Protein AF-H0BS27-F1 (afdb_monomer_lite)

Sequence (97 aa):
MTIEHDFFRPRQAPASVLYDAFQEEATHRKGRDVEEWIRLELEAVHRAACSYAAEHGLHAPTLEQVAAAERYARGSADYGSKWALVLAEKMTLTVRT

pLDDT: mean 92.65, std 12.25, range [42.06, 98.81]

Structure (mmCIF, N/CA/C/O backbone):
data_AF-H0BS27-F1
#
_entry.id   AF-H0BS27-F1
#
loop_
_atom_site.group_PDB
_atom_site.id
_atom_site.type_symbol
_atom_site.label_atom_id
_atom_site.label_alt_id
_atom_site.label_comp_id
_atom_site.label_asym_id
_atom_site.label_entity_id
_atom_site.label_seq_id
_atom_site.pdbx_PDB_ins_code
_atom_site.Cartn_x
_atom_site.Cartn_y
_atom_site.Cartn_z
_atom_site.occupancy
_atom_site.B_iso_or_equiv
_atom_site.auth_seq_id
_atom_site.auth_comp_id
_atom_site.auth_asym_id
_atom_site.aut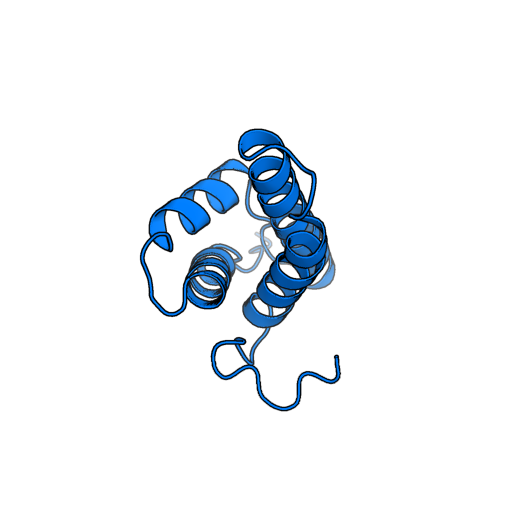h_atom_id
_atom_site.pdbx_PDB_model_num
ATOM 1 N N . MET A 1 1 ? 5.701 -17.158 -11.992 1.00 42.06 1 MET A N 1
ATOM 2 C CA . MET A 1 1 ? 6.919 -17.008 -11.173 1.00 42.06 1 MET A CA 1
ATOM 3 C C . MET A 1 1 ? 6.511 -17.398 -9.762 1.00 42.06 1 MET A C 1
ATOM 5 O O . MET A 1 1 ? 5.725 -16.682 -9.163 1.00 42.06 1 MET A O 1
ATOM 9 N N . THR A 1 2 ? 6.865 -18.596 -9.305 1.00 47.59 2 THR A N 1
ATOM 10 C CA . THR A 1 2 ? 6.559 -19.058 -7.943 1.00 47.59 2 THR A CA 1
ATOM 11 C C . THR A 1 2 ? 7.502 -18.333 -6.991 1.00 47.59 2 THR A C 1
ATOM 13 O O . THR A 1 2 ? 8.684 -18.657 -6.930 1.00 47.59 2 THR A O 1
ATOM 16 N N . ILE A 1 3 ? 7.008 -17.280 -6.337 1.00 51.03 3 ILE A N 1
ATOM 17 C CA . ILE A 1 3 ? 7.771 -16.472 -5.380 1.00 51.03 3 ILE A CA 1
ATOM 18 C C . ILE A 1 3 ? 7.916 -17.282 -4.083 1.00 51.03 3 ILE A C 1
ATOM 20 O O . ILE A 1 3 ? 7.191 -17.082 -3.113 1.00 51.03 3 ILE A O 1
ATOM 24 N N . GLU A 1 4 ? 8.828 -18.251 -4.067 1.00 56.31 4 GLU A N 1
ATOM 25 C CA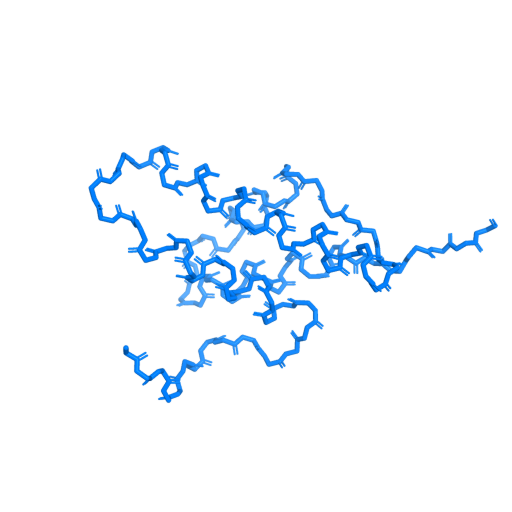 . GLU A 1 4 ? 9.323 -18.825 -2.818 1.00 56.31 4 GLU A CA 1
ATOM 26 C C . GLU A 1 4 ? 10.402 -17.876 -2.273 1.00 56.31 4 GLU A C 1
ATOM 28 O O . GLU A 1 4 ? 11.528 -17.861 -2.758 1.00 56.31 4 GLU A O 1
ATOM 33 N N . HIS A 1 5 ? 10.023 -17.071 -1.273 1.00 64.44 5 HIS A N 1
ATOM 34 C CA . HIS A 1 5 ? 10.817 -16.062 -0.545 1.00 64.44 5 HIS A CA 1
ATOM 35 C C . HIS A 1 5 ? 11.015 -14.687 -1.203 1.00 64.44 5 HIS A C 1
ATOM 37 O O . HIS A 1 5 ? 12.123 -14.278 -1.542 1.00 64.44 5 HIS A O 1
ATOM 43 N N . ASP A 1 6 ? 9.949 -13.888 -1.211 1.00 84.62 6 ASP A N 1
ATOM 44 C CA . ASP A 1 6 ? 10.104 -12.436 -1.105 1.00 84.62 6 ASP A CA 1
ATOM 45 C C . ASP A 1 6 ? 10.488 -12.076 0.340 1.00 84.62 6 ASP A C 1
ATOM 47 O O . ASP A 1 6 ? 9.662 -12.132 1.253 1.00 84.62 6 ASP A O 1
ATOM 51 N N . PHE A 1 7 ? 11.768 -11.761 0.556 1.00 88.06 7 PHE A N 1
ATOM 52 C CA . PHE A 1 7 ? 12.305 -11.434 1.881 1.00 88.06 7 PHE A CA 1
ATOM 53 C C . PHE A 1 7 ? 11.698 -10.155 2.466 1.00 88.06 7 PHE A C 1
ATOM 55 O O . PHE A 1 7 ? 11.611 -10.015 3.686 1.00 88.06 7 PHE A O 1
ATOM 62 N N . PHE A 1 8 ? 11.288 -9.223 1.607 1.00 93.00 8 PHE A N 1
ATOM 63 C CA . PHE A 1 8 ? 10.778 -7.936 2.043 1.00 93.00 8 PHE A CA 1
ATOM 64 C C . PHE A 1 8 ? 9.283 -7.996 2.340 1.00 93.00 8 PHE A C 1
ATOM 66 O O . PHE A 1 8 ? 8.818 -7.210 3.166 1.00 93.00 8 PHE A O 1
ATOM 73 N N . ARG A 1 9 ? 8.526 -8.919 1.736 1.00 96.12 9 ARG A N 1
ATOM 74 C CA . ARG A 1 9 ? 7.076 -9.029 1.944 1.00 96.12 9 ARG A CA 1
ATOM 75 C C . ARG A 1 9 ? 6.698 -9.060 3.441 1.00 96.12 9 ARG A C 1
ATOM 77 O O . ARG A 1 9 ? 7.065 -10.005 4.152 1.00 96.12 9 ARG A O 1
ATOM 84 N N . PRO A 1 10 ? 5.903 -8.087 3.934 1.00 96.12 10 PRO A N 1
ATOM 85 C CA . PRO A 1 10 ? 5.369 -8.124 5.290 1.00 96.12 10 PRO A CA 1
ATOM 86 C C . PRO A 1 10 ? 4.549 -9.396 5.536 1.00 96.12 10 PRO A C 1
ATOM 88 O O . PRO A 1 10 ? 3.839 -9.881 4.656 1.00 96.12 10 PRO A O 1
ATOM 91 N N . ARG A 1 11 ? 4.624 -9.947 6.752 1.00 95.19 11 ARG A N 1
ATOM 92 C CA . ARG A 1 11 ? 3.936 -11.207 7.101 1.00 95.19 11 ARG A CA 1
ATOM 93 C C . ARG A 1 11 ? 2.548 -11.016 7.702 1.00 95.19 11 ARG A C 1
ATOM 95 O O . ARG A 1 11 ? 1.784 -11.972 7.748 1.00 95.19 11 ARG A O 1
ATOM 102 N N . GLN A 1 12 ? 2.245 -9.818 8.194 1.00 95.19 12 GLN A N 1
ATOM 103 C CA . GLN A 1 12 ? 0.995 -9.524 8.889 1.00 95.19 12 GLN A CA 1
ATOM 104 C C . GLN A 1 12 ? 0.110 -8.594 8.066 1.00 95.19 12 GLN A C 1
ATOM 106 O O . GLN A 1 12 ? 0.594 -7.656 7.430 1.00 95.19 12 GLN A O 1
ATOM 111 N N . ALA A 1 13 ? -1.192 -8.854 8.115 1.00 95.81 13 ALA A N 1
ATOM 112 C CA . ALA A 1 13 ? -2.202 -7.975 7.553 1.00 95.81 13 ALA A CA 1
ATOM 113 C C . ALA A 1 13 ? -2.464 -6.775 8.498 1.00 95.81 13 ALA A C 1
ATOM 115 O O . ALA A 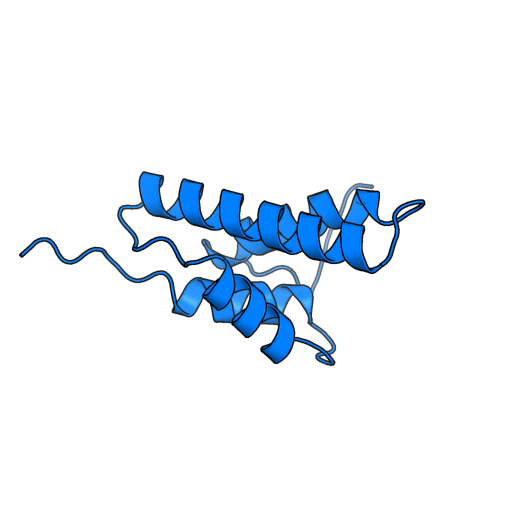1 13 ? -2.318 -6.929 9.713 1.00 95.81 13 ALA A O 1
ATOM 116 N N . PRO A 1 14 ? -2.829 -5.584 7.976 1.00 97.38 14 PRO A N 1
ATOM 117 C CA . PRO A 1 14 ? -3.097 -5.308 6.561 1.00 97.38 14 PRO A CA 1
ATOM 118 C C . PRO A 1 14 ? -1.855 -5.190 5.671 1.00 97.38 14 PRO A C 1
ATOM 120 O O . PRO A 1 14 ? -1.980 -5.351 4.462 1.00 97.38 14 PRO A O 1
ATOM 123 N N . ALA A 1 15 ? -0.658 -4.962 6.220 1.00 98.00 15 ALA A N 1
ATOM 124 C CA . ALA A 1 15 ? 0.532 -4.647 5.421 1.00 98.00 15 ALA A CA 1
ATOM 125 C C . ALA A 1 15 ? 0.847 -5.688 4.327 1.00 98.00 15 ALA A C 1
ATOM 127 O O . ALA A 1 15 ? 1.186 -5.314 3.210 1.00 98.00 15 ALA A O 1
ATOM 128 N N . SER A 1 16 ? 0.685 -6.986 4.598 1.00 97.88 16 SER A N 1
ATOM 129 C CA . SER A 1 16 ? 0.887 -8.028 3.581 1.00 97.88 16 SER A CA 1
ATOM 130 C C . SER A 1 16 ? -0.092 -7.915 2.404 1.00 97.88 16 SER A C 1
ATOM 132 O O . SER A 1 16 ? 0.306 -8.103 1.264 1.00 97.88 16 SER A O 1
ATOM 134 N N . VAL A 1 17 ? -1.355 -7.563 2.670 1.00 98.25 17 VAL A N 1
ATOM 135 C CA . VAL A 1 17 ? -2.406 -7.397 1.648 1.00 98.25 17 VAL A CA 1
ATOM 136 C C . VAL A 1 17 ? -2.124 -6.173 0.777 1.00 98.25 17 VAL A C 1
ATOM 138 O O . VAL A 1 17 ? -2.234 -6.233 -0.444 1.00 98.25 17 VAL A O 1
ATOM 141 N N . LEU A 1 18 ? -1.714 -5.068 1.404 1.00 98.56 18 LEU A N 1
ATOM 142 C CA . LEU A 1 18 ? -1.347 -3.839 0.697 1.00 98.56 18 LEU A CA 1
ATOM 143 C C . LEU A 1 18 ? -0.114 -4.046 -0.188 1.00 98.56 18 LEU A C 1
ATOM 145 O O . LEU A 1 18 ? -0.068 -3.559 -1.315 1.00 98.56 18 LEU A O 1
ATOM 149 N N . TYR A 1 19 ? 0.871 -4.787 0.323 1.00 98.38 19 TYR A N 1
ATOM 150 C CA . TYR A 1 19 ? 2.070 -5.150 -0.420 1.00 98.38 19 TYR A CA 1
ATOM 151 C C . TYR A 1 19 ? 1.738 -5.992 -1.652 1.00 98.38 19 TYR A C 1
ATOM 153 O O . TYR A 1 19 ? 2.215 -5.685 -2.740 1.00 98.38 19 TYR A O 1
ATOM 161 N N . ASP A 1 20 ? 0.899 -7.018 -1.498 1.00 98.00 20 ASP A N 1
ATOM 162 C CA . ASP A 1 20 ? 0.512 -7.894 -2.606 1.00 98.00 20 ASP A CA 1
ATOM 163 C C . ASP A 1 20 ? -0.219 -7.117 -3.707 1.00 98.00 20 ASP A C 1
ATOM 165 O O . ASP A 1 20 ? 0.118 -7.269 -4.878 1.00 98.00 20 ASP A O 1
ATOM 169 N N . ALA A 1 21 ? -1.138 -6.218 -3.335 1.00 98.50 21 ALA A N 1
ATOM 170 C CA . ALA A 1 21 ? -1.841 -5.355 -4.287 1.00 98.50 21 ALA A CA 1
ATOM 171 C C . ALA A 1 21 ? -0.881 -4.440 -5.067 1.00 98.50 21 ALA A C 1
ATOM 173 O O . ALA A 1 21 ? -1.032 -4.249 -6.274 1.00 98.50 21 ALA A O 1
ATOM 174 N N . PHE A 1 22 ? 0.132 -3.897 -4.387 1.00 98.12 22 PHE A N 1
ATOM 175 C CA . PHE A 1 22 ? 1.192 -3.139 -5.043 1.00 98.12 22 PHE A CA 1
ATOM 176 C C . PHE A 1 22 ? 2.004 -4.016 -6.010 1.00 98.12 22 PHE A C 1
ATOM 178 O O . PHE A 1 22 ? 2.214 -3.620 -7.155 1.00 98.12 22 PHE A O 1
ATOM 185 N N . GLN A 1 23 ? 2.456 -5.196 -5.575 1.00 97.25 23 GLN A N 1
ATOM 186 C CA . GLN A 1 23 ? 3.263 -6.088 -6.413 1.00 97.25 23 GLN A CA 1
ATOM 187 C C . GLN A 1 23 ? 2.502 -6.569 -7.648 1.00 97.25 23 GLN A C 1
ATOM 189 O O . GLN A 1 23 ? 3.085 -6.627 -8.730 1.00 97.25 23 GLN A O 1
ATOM 194 N N . GLU A 1 24 ? 1.213 -6.879 -7.503 1.00 97.38 24 GLU A N 1
ATOM 195 C CA . GLU A 1 24 ? 0.342 -7.262 -8.612 1.00 97.38 24 GLU A CA 1
ATOM 196 C C . GLU A 1 24 ? 0.263 -6.142 -9.659 1.00 97.38 24 GLU A C 1
ATOM 198 O O . GLU A 1 24 ? 0.582 -6.374 -10.828 1.00 97.38 24 GLU A O 1
ATOM 203 N N . GLU A 1 25 ? -0.042 -4.907 -9.244 1.00 97.75 25 GLU A N 1
ATOM 204 C CA . GLU A 1 25 ? -0.120 -3.767 -10.166 1.00 97.75 25 GLU A CA 1
ATOM 205 C C . GLU A 1 25 ? 1.244 -3.443 -10.803 1.00 97.75 25 GLU A C 1
ATOM 207 O O . GLU A 1 25 ? 1.336 -3.149 -12.000 1.00 97.75 25 GLU A O 1
ATOM 212 N N . ALA A 1 26 ? 2.331 -3.580 -10.038 1.00 95.75 26 ALA A N 1
ATOM 213 C CA . ALA A 1 26 ? 3.688 -3.337 -10.513 1.00 95.75 26 ALA A CA 1
ATOM 214 C C . ALA A 1 26 ? 4.107 -4.287 -11.655 1.00 95.75 26 ALA A C 1
ATOM 216 O O . ALA A 1 26 ? 4.995 -3.945 -12.445 1.00 95.75 26 ALA A O 1
ATOM 217 N N . THR A 1 27 ? 3.455 -5.448 -11.817 1.00 95.94 27 THR A N 1
ATOM 218 C CA . THR A 1 27 ? 3.705 -6.341 -12.965 1.00 95.94 27 THR A CA 1
ATOM 219 C C . THR A 1 27 ? 3.320 -5.711 -14.309 1.00 95.94 27 THR A C 1
ATOM 221 O O . THR A 1 27 ? 3.851 -6.097 -15.354 1.00 95.94 27 THR A O 1
ATOM 224 N N . HIS A 1 28 ? 2.464 -4.687 -14.292 1.00 95.12 28 HIS A N 1
ATOM 225 C CA . HIS A 1 28 ? 1.948 -4.009 -15.479 1.00 95.12 28 HIS A CA 1
ATOM 226 C C . HIS A 1 28 ? 2.703 -2.722 -15.845 1.00 95.12 28 HIS A C 1
ATOM 228 O O . HIS A 1 28 ? 2.318 -2.016 -16.775 1.00 95.12 28 HIS A O 1
ATOM 234 N N . ARG A 1 29 ? 3.806 -2.415 -15.153 1.00 95.25 29 ARG A N 1
ATOM 235 C CA . ARG A 1 29 ? 4.661 -1.244 -15.417 1.00 95.25 29 ARG A CA 1
ATOM 236 C C . ARG A 1 29 ? 5.158 -1.152 -16.860 1.00 95.25 29 ARG A C 1
ATOM 238 O O . ARG A 1 29 ? 5.315 -0.063 -17.406 1.00 95.25 29 ARG A O 1
ATOM 245 N N . LYS A 1 30 ? 5.458 -2.297 -17.477 1.00 94.00 30 LYS A N 1
ATOM 246 C CA . LYS A 1 30 ? 6.057 -2.345 -18.812 1.00 94.00 30 LYS A CA 1
ATOM 247 C C . LYS A 1 30 ? 5.075 -1.812 -19.859 1.00 94.00 30 LYS A C 1
ATOM 249 O O . LYS A 1 30 ? 4.036 -2.416 -20.096 1.00 94.00 30 LYS A O 1
ATOM 254 N N . GLY A 1 31 ? 5.471 -0.744 -20.546 1.00 90.69 31 GLY A N 1
ATOM 255 C CA . GLY A 1 31 ? 4.695 -0.150 -21.638 1.00 90.69 31 GLY A CA 1
ATOM 256 C C . GLY A 1 31 ? 3.709 0.937 -21.205 1.00 90.69 31 GLY A C 1
ATOM 257 O O . GLY A 1 31 ? 3.021 1.468 -22.070 1.00 90.69 31 GLY A O 1
ATOM 258 N N . ARG A 1 32 ? 3.662 1.283 -19.913 1.00 94.50 32 ARG A N 1
ATOM 259 C CA . ARG A 1 32 ? 2.916 2.438 -19.396 1.00 94.50 32 ARG A CA 1
ATOM 260 C C . ARG A 1 32 ? 3.829 3.641 -19.209 1.00 94.50 32 ARG A C 1
ATOM 262 O O . ARG A 1 32 ? 5.037 3.486 -19.017 1.00 94.50 32 ARG A O 1
ATOM 269 N N . ASP A 1 33 ? 3.229 4.823 -19.239 1.00 95.88 33 ASP A N 1
ATOM 270 C CA . ASP A 1 33 ? 3.917 6.054 -18.863 1.00 95.88 33 ASP A CA 1
ATOM 271 C C . ASP A 1 33 ? 4.193 6.108 -17.345 1.00 95.88 33 ASP A C 1
ATOM 273 O O . ASP A 1 33 ? 3.484 5.494 -16.541 1.00 95.88 33 ASP A O 1
ATOM 277 N N . VAL A 1 34 ? 5.232 6.852 -16.950 1.00 92.50 34 VAL A N 1
ATOM 278 C CA . VAL A 1 34 ? 5.663 6.986 -15.550 1.00 92.50 34 VAL A CA 1
ATOM 279 C C . VAL A 1 34 ? 4.642 7.731 -14.682 1.00 92.50 34 VAL A C 1
ATOM 281 O O . VAL A 1 34 ? 4.607 7.543 -13.469 1.00 92.50 34 VAL A O 1
ATOM 284 N N . GLU A 1 35 ? 3.785 8.576 -15.234 1.00 95.06 35 GLU A N 1
ATOM 285 C CA . GLU A 1 35 ? 2.698 9.170 -14.451 1.00 95.06 35 GLU A CA 1
ATOM 286 C C . GLU A 1 35 ? 1.538 8.180 -14.306 1.00 95.06 35 GLU A C 1
ATOM 288 O O . GLU A 1 35 ? 0.959 8.021 -13.226 1.00 95.06 35 GLU A O 1
ATOM 293 N N . GLU A 1 36 ? 1.247 7.441 -15.376 1.00 96.19 36 GLU A N 1
ATOM 294 C CA . GLU A 1 36 ? 0.166 6.463 -15.415 1.00 96.19 36 GLU A CA 1
ATOM 295 C C . GLU A 1 36 ? 0.409 5.283 -14.467 1.00 96.19 36 GLU A C 1
ATOM 297 O O . GLU A 1 36 ? -0.481 4.933 -13.689 1.00 96.19 36 GLU A O 1
ATOM 302 N N . TRP A 1 37 ? 1.604 4.685 -14.484 1.00 95.50 37 TRP A N 1
ATOM 303 C CA . TRP A 1 37 ? 1.904 3.527 -13.633 1.00 95.50 37 TRP A CA 1
ATOM 304 C C . TRP A 1 37 ? 1.850 3.876 -12.124 1.00 95.50 37 TRP A C 1
ATOM 306 O O . TRP A 1 37 ? 1.375 3.066 -11.337 1.00 95.50 37 TRP A O 1
ATOM 316 N N . ILE A 1 38 ? 2.214 5.105 -11.718 1.00 95.31 38 ILE A N 1
ATOM 317 C CA . ILE A 1 38 ? 2.229 5.576 -10.327 1.00 95.31 38 ILE A CA 1
ATOM 318 C C . ILE A 1 38 ? 0.793 5.777 -9.890 1.00 95.31 38 ILE A C 1
ATOM 320 O O . ILE A 1 38 ? 0.404 5.320 -8.819 1.00 95.31 38 ILE A O 1
ATOM 324 N N . ARG A 1 39 ? -0.015 6.436 -10.730 1.00 97.75 39 ARG A N 1
ATOM 325 C CA . ARG A 1 39 ? -1.438 6.621 -10.456 1.00 97.75 39 ARG A CA 1
ATOM 326 C C . ARG A 1 39 ? -2.125 5.274 -10.228 1.00 97.75 39 ARG A C 1
ATOM 328 O O . ARG A 1 39 ? -2.846 5.129 -9.245 1.00 97.75 39 ARG A O 1
ATOM 335 N N . LEU A 1 40 ? -1.876 4.293 -11.096 1.00 98.25 40 LEU A N 1
ATOM 336 C CA . LEU A 1 40 ? -2.487 2.967 -10.990 1.00 98.25 40 LEU A CA 1
ATOM 337 C C . LEU A 1 40 ? -2.013 2.198 -9.749 1.00 98.25 40 LEU A C 1
ATOM 339 O O . LEU A 1 40 ? -2.840 1.599 -9.069 1.00 98.25 40 LEU A O 1
ATOM 343 N N . GLU A 1 41 ? -0.732 2.281 -9.386 1.00 98.38 41 GLU A N 1
ATOM 344 C CA . GLU A 1 41 ? -0.213 1.683 -8.146 1.00 98.38 41 GLU A CA 1
ATOM 345 C C . GLU A 1 41 ? -0.855 2.288 -6.894 1.00 98.38 41 GLU A C 1
ATOM 347 O O . GLU A 1 41 ? -1.275 1.559 -5.993 1.00 98.38 41 GLU A O 1
ATOM 352 N N . LEU A 1 42 ? -0.987 3.618 -6.841 1.00 98.62 42 LEU A N 1
ATOM 353 C CA . LEU A 1 42 ? -1.670 4.305 -5.743 1.00 98.62 42 LEU A CA 1
ATOM 354 C C . LEU A 1 42 ? -3.143 3.878 -5.650 1.00 98.62 42 LEU A C 1
ATOM 356 O O . LEU A 1 42 ? -3.642 3.614 -4.555 1.00 98.62 42 LEU A O 1
ATOM 360 N N . GLU A 1 43 ? -3.836 3.781 -6.787 1.00 98.62 43 GLU A N 1
ATOM 361 C CA . GLU A 1 43 ? -5.232 3.338 -6.853 1.00 98.62 43 GLU A CA 1
ATOM 362 C C . GLU A 1 43 ? -5.402 1.873 -6.434 1.00 98.62 43 GLU A C 1
ATOM 364 O O . GLU A 1 43 ? -6.356 1.554 -5.722 1.00 98.62 43 GLU A O 1
ATOM 369 N N . ALA A 1 44 ? -4.494 0.985 -6.844 1.00 98.69 44 ALA A N 1
ATOM 370 C CA . ALA A 1 44 ? -4.510 -0.427 -6.474 1.00 98.69 44 ALA A CA 1
ATOM 371 C C . ALA A 1 44 ? -4.348 -0.608 -4.958 1.00 98.69 44 ALA A C 1
ATOM 373 O O . ALA A 1 44 ? -5.177 -1.262 -4.319 1.00 98.69 44 ALA A O 1
ATOM 374 N N . VAL A 1 45 ? -3.352 0.053 -4.361 1.00 98.69 45 VAL A N 1
ATOM 375 C CA . VAL A 1 45 ? -3.116 0.013 -2.910 1.00 98.69 45 VAL A CA 1
ATOM 376 C C . VAL A 1 45 ? -4.281 0.635 -2.139 1.00 98.69 45 VAL A C 1
ATOM 378 O O . VAL A 1 45 ? -4.731 0.067 -1.144 1.00 98.69 45 VAL A O 1
ATOM 381 N N . HIS A 1 46 ? -4.819 1.767 -2.603 1.00 98.75 46 HIS A N 1
ATOM 382 C CA . HIS A 1 46 ? -5.983 2.401 -1.981 1.00 98.75 46 HIS A CA 1
ATOM 383 C C . HIS A 1 46 ? -7.217 1.493 -2.016 1.00 98.75 46 HIS A C 1
ATOM 385 O O . HIS A 1 46 ? -7.904 1.348 -1.007 1.00 98.75 46 HIS A O 1
ATOM 391 N N . ARG A 1 47 ? -7.482 0.830 -3.147 1.00 98.81 47 ARG A N 1
ATOM 392 C CA . ARG A 1 47 ? -8.596 -0.118 -3.282 1.00 98.81 47 ARG A CA 1
ATOM 393 C C . ARG A 1 47 ? -8.459 -1.277 -2.297 1.00 98.81 47 ARG A C 1
ATOM 395 O O . ARG A 1 47 ? -9.413 -1.563 -1.580 1.00 98.81 47 ARG A O 1
ATOM 402 N N . ALA A 1 48 ? -7.275 -1.885 -2.218 1.00 98.69 48 ALA A N 1
ATOM 403 C CA . ALA A 1 48 ? -6.995 -2.966 -1.278 1.00 98.69 48 ALA A CA 1
ATOM 404 C C . ALA A 1 48 ? -7.161 -2.516 0.183 1.00 98.69 48 ALA A C 1
ATOM 406 O O . ALA A 1 48 ? -7.776 -3.222 0.982 1.00 98.69 48 ALA A O 1
ATOM 407 N N . ALA A 1 49 ? -6.684 -1.314 0.521 1.00 98.50 49 ALA A N 1
ATOM 408 C CA . ALA A 1 49 ? -6.845 -0.743 1.853 1.00 98.50 49 ALA A CA 1
ATOM 409 C C . ALA A 1 49 ? -8.318 -0.504 2.210 1.00 98.50 49 ALA A C 1
ATOM 411 O O . ALA A 1 49 ? -8.742 -0.860 3.307 1.00 98.50 49 ALA A O 1
ATOM 412 N N . CYS A 1 50 ? -9.110 0.052 1.290 1.00 98.38 50 CYS A N 1
ATOM 413 C CA . CYS A 1 50 ? -10.541 0.279 1.488 1.00 98.38 50 CYS A CA 1
ATOM 414 C C . CYS A 1 50 ? -11.314 -1.030 1.677 1.00 98.38 50 CYS A C 1
ATOM 416 O O . CYS A 1 50 ? -12.118 -1.127 2.604 1.00 98.38 50 CYS A O 1
ATOM 418 N N . SER A 1 51 ? -11.050 -2.038 0.841 1.00 98.31 51 SER A N 1
ATOM 419 C CA . SER A 1 51 ? -11.664 -3.364 0.971 1.00 98.31 51 SER A CA 1
ATOM 420 C C . SER A 1 51 ? -11.331 -4.001 2.319 1.00 98.31 51 SER A C 1
ATOM 422 O O . SER A 1 51 ? -12.238 -4.356 3.069 1.00 98.31 51 SER A O 1
ATOM 424 N N . TYR A 1 52 ? -10.046 -4.047 2.683 1.00 98.25 52 TYR A N 1
ATOM 425 C CA . TYR A 1 52 ? -9.618 -4.616 3.959 1.00 98.25 52 TYR A CA 1
ATOM 426 C C . TYR A 1 52 ? -10.205 -3.848 5.153 1.00 98.25 52 TYR A C 1
ATOM 428 O O . TYR A 1 52 ? -10.669 -4.442 6.124 1.00 98.25 52 TYR A O 1
ATOM 436 N N . ALA A 1 53 ? -10.228 -2.515 5.095 1.00 97.50 53 ALA A N 1
ATOM 437 C CA . ALA A 1 53 ? -10.800 -1.703 6.160 1.00 97.50 53 ALA A CA 1
ATOM 438 C C . ALA A 1 53 ? -12.295 -1.983 6.366 1.00 97.50 53 ALA A C 1
ATOM 440 O O . ALA A 1 53 ? -12.730 -2.142 7.508 1.00 97.50 53 ALA A O 1
ATOM 441 N N . ALA A 1 54 ? -13.061 -2.101 5.279 1.00 96.81 54 ALA A N 1
ATOM 442 C CA . ALA A 1 54 ? -14.485 -2.415 5.336 1.00 96.81 54 ALA A CA 1
ATOM 443 C C . ALA A 1 54 ? -14.753 -3.807 5.935 1.00 96.81 54 ALA A C 1
ATOM 445 O O . ALA A 1 54 ? -15.644 -3.949 6.772 1.00 96.81 54 ALA A O 1
ATOM 446 N N . GLU A 1 55 ? -13.963 -4.814 5.556 1.00 97.31 55 GLU A N 1
ATOM 447 C CA . GLU A 1 55 ? -14.095 -6.192 6.051 1.00 97.31 55 GLU A CA 1
ATOM 448 C C . GLU A 1 55 ? -13.724 -6.335 7.535 1.00 97.31 55 GLU A C 1
ATOM 450 O O . GLU A 1 55 ? -14.317 -7.141 8.253 1.00 97.31 55 GLU A O 1
ATOM 455 N N . HIS A 1 56 ? -12.774 -5.528 8.013 1.00 96.06 56 HIS A N 1
ATOM 456 C CA . HIS A 1 56 ? -12.204 -5.647 9.358 1.00 96.06 56 HIS A CA 1
ATOM 457 C C . HIS A 1 56 ? -12.622 -4.530 10.331 1.00 96.06 56 HIS A C 1
ATOM 459 O O . HIS A 1 56 ? -12.146 -4.493 11.466 1.00 96.06 56 HIS A O 1
ATOM 465 N N . GLY A 1 57 ? -13.513 -3.621 9.923 1.00 95.38 57 GLY A N 1
ATOM 466 C CA . GLY A 1 57 ? -13.991 -2.521 10.769 1.00 95.38 57 GLY A CA 1
ATOM 467 C C . GLY A 1 57 ? -12.925 -1.461 11.076 1.00 95.38 57 GLY A C 1
ATOM 468 O O . GLY A 1 57 ? -12.969 -0.815 12.129 1.00 95.38 57 GLY A O 1
ATOM 469 N N . LEU A 1 58 ? -11.961 -1.275 10.176 1.00 95.81 58 LEU A N 1
ATOM 470 C CA . LEU A 1 58 ? -10.919 -0.255 10.293 1.00 95.81 58 LEU A CA 1
ATOM 471 C C . LEU A 1 58 ? -11.331 1.034 9.576 1.00 95.81 58 LEU A C 1
ATOM 473 O O . LEU A 1 58 ? -12.201 1.037 8.705 1.00 95.81 58 LEU A O 1
ATOM 477 N N . HIS A 1 59 ? -10.672 2.135 9.916 1.00 95.00 59 HIS A N 1
ATOM 478 C CA . HIS A 1 59 ? -10.743 3.359 9.139 1.00 95.00 59 HIS A CA 1
ATOM 479 C C . HIS A 1 59 ? -9.970 3.179 7.827 1.00 95.00 59 HIS A C 1
ATOM 481 O O . HIS A 1 59 ? -8.776 2.868 7.833 1.00 95.00 59 HIS A O 1
ATOM 487 N N . ALA A 1 60 ? -10.659 3.361 6.700 1.00 96.19 60 ALA A N 1
ATOM 488 C CA . ALA A 1 60 ? -10.038 3.323 5.383 1.00 96.19 60 ALA A CA 1
ATOM 489 C C . ALA A 1 60 ? -9.179 4.584 5.167 1.00 96.19 60 ALA A C 1
ATOM 491 O O . ALA A 1 60 ? -9.657 5.688 5.446 1.00 96.19 60 ALA A O 1
ATOM 492 N N . PRO A 1 61 ? -7.937 4.457 4.669 1.00 97.44 61 PRO A N 1
ATOM 493 C CA . PRO A 1 61 ? -7.102 5.616 4.397 1.00 97.44 61 PRO A CA 1
ATOM 494 C C . PRO A 1 61 ? -7.591 6.353 3.146 1.00 97.44 61 PRO A C 1
ATOM 496 O O . PRO A 1 61 ? -8.107 5.741 2.214 1.00 97.44 61 PRO A O 1
ATOM 499 N N . THR A 1 62 ? -7.368 7.663 3.082 1.00 97.88 62 THR A N 1
ATOM 500 C CA . THR A 1 62 ? -7.601 8.444 1.862 1.00 97.88 62 THR A CA 1
ATOM 501 C C . THR A 1 62 ? -6.494 8.203 0.835 1.00 97.88 62 THR A C 1
ATOM 503 O O . THR A 1 62 ? -5.355 7.890 1.190 1.00 97.88 62 THR A O 1
ATOM 506 N N . LEU A 1 63 ? -6.777 8.435 -0.450 1.00 98.25 63 LEU A N 1
ATOM 507 C CA . LEU A 1 63 ? -5.760 8.349 -1.508 1.00 98.25 63 LEU A CA 1
ATOM 508 C C . LEU A 1 63 ? -4.556 9.280 -1.251 1.00 98.25 63 LEU A C 1
ATOM 510 O O . LEU A 1 63 ? -3.417 8.930 -1.557 1.00 98.25 63 LEU A O 1
ATOM 514 N N . GLU A 1 64 ? -4.778 10.439 -0.627 1.00 98.19 64 GLU A N 1
ATOM 515 C CA . GLU A 1 64 ? -3.697 11.343 -0.221 1.00 98.19 64 GLU A CA 1
ATOM 516 C C . GLU A 1 64 ? -2.789 10.714 0.847 1.00 98.19 64 GLU A C 1
ATOM 518 O O . GLU A 1 64 ? -1.566 10.827 0.756 1.00 98.19 64 GLU A O 1
ATOM 523 N N . GLN A 1 65 ? -3.360 10.008 1.830 1.00 98.25 65 GLN A N 1
ATOM 524 C CA . GLN A 1 65 ? -2.589 9.277 2.840 1.00 98.25 65 GLN A CA 1
ATOM 525 C C . GLN A 1 65 ? -1.792 8.125 2.221 1.00 98.25 65 GLN A C 1
ATOM 527 O O . GLN A 1 65 ? -0.647 7.902 2.622 1.00 98.25 65 GLN A O 1
ATOM 532 N N . VAL A 1 66 ? -2.356 7.442 1.218 1.00 98.50 66 VAL A N 1
ATOM 533 C CA . VAL A 1 66 ? -1.646 6.421 0.431 1.00 98.50 66 VAL A CA 1
ATOM 534 C C . VAL A 1 66 ? -0.436 7.035 -0.275 1.00 98.50 66 VAL A C 1
ATOM 536 O O . VAL A 1 66 ? 0.679 6.535 -0.124 1.00 98.50 66 VAL A O 1
ATOM 539 N N . ALA A 1 67 ? -0.628 8.156 -0.974 1.00 98.31 67 ALA A N 1
ATOM 540 C CA . ALA A 1 67 ? 0.443 8.855 -1.681 1.00 98.31 67 ALA A CA 1
ATOM 541 C C . ALA A 1 67 ? 1.498 9.449 -0.731 1.00 98.31 67 ALA A C 1
ATOM 543 O O . ALA A 1 67 ? 2.686 9.464 -1.042 1.00 98.31 67 ALA A O 1
ATOM 544 N N . ALA A 1 68 ? 1.097 9.935 0.446 1.00 98.19 68 ALA A N 1
ATOM 545 C CA . ALA A 1 68 ? 2.033 10.412 1.460 1.00 98.19 68 ALA A CA 1
ATOM 546 C C . ALA A 1 68 ? 2.907 9.275 2.016 1.00 98.19 68 ALA A C 1
ATOM 548 O O . ALA A 1 68 ? 4.107 9.472 2.209 1.00 98.19 68 ALA A O 1
ATOM 549 N N . ALA A 1 69 ? 2.327 8.090 2.236 1.00 98.12 69 ALA A N 1
ATOM 550 C CA . ALA A 1 69 ? 3.070 6.905 2.656 1.00 98.12 69 ALA A CA 1
ATOM 551 C C . ALA A 1 69 ? 4.036 6.410 1.562 1.00 98.12 69 ALA A C 1
ATOM 553 O O . ALA A 1 69 ? 5.170 6.052 1.881 1.00 98.12 69 ALA A O 1
ATOM 554 N N . GLU A 1 70 ? 3.636 6.466 0.286 1.00 98.12 70 GLU A N 1
ATOM 555 C CA . GLU A 1 70 ? 4.515 6.149 -0.851 1.00 98.12 70 GLU A CA 1
ATOM 556 C C . GLU A 1 70 ? 5.743 7.062 -0.868 1.00 98.12 70 GLU A C 1
ATOM 558 O O . GLU A 1 70 ? 6.882 6.590 -0.848 1.00 98.12 70 GLU A O 1
ATOM 563 N N . ARG A 1 71 ? 5.519 8.382 -0.816 1.00 97.81 71 ARG A N 1
ATOM 564 C CA . ARG A 1 71 ? 6.604 9.372 -0.815 1.00 97.81 71 ARG A CA 1
ATOM 565 C C . ARG A 1 71 ? 7.566 9.173 0.351 1.00 97.81 71 ARG A C 1
ATOM 567 O O . ARG A 1 71 ? 8.764 9.374 0.185 1.00 97.81 71 ARG A O 1
ATOM 574 N N . TYR A 1 72 ? 7.054 8.777 1.515 1.00 97.62 72 TYR A N 1
ATOM 575 C CA . TYR A 1 72 ? 7.874 8.484 2.689 1.00 97.62 72 TYR A CA 1
ATOM 576 C C . TYR A 1 72 ? 8.739 7.224 2.515 1.00 97.62 72 TYR A C 1
ATOM 578 O O . TYR A 1 72 ? 9.861 7.154 3.021 1.00 97.62 72 TYR A O 1
ATOM 586 N N . ALA A 1 73 ? 8.227 6.215 1.812 1.00 97.31 73 ALA A N 1
ATOM 587 C CA . ALA A 1 73 ? 8.953 4.980 1.549 1.00 97.31 73 ALA A CA 1
ATOM 588 C C . ALA A 1 73 ? 10.002 5.122 0.437 1.00 97.31 73 ALA A C 1
ATOM 590 O O . ALA A 1 73 ? 10.946 4.328 0.373 1.00 97.31 73 ALA A O 1
ATOM 591 N N . ARG A 1 74 ? 9.845 6.115 -0.445 1.00 94.62 74 ARG A N 1
ATOM 592 C CA . ARG A 1 74 ? 10.718 6.343 -1.599 1.00 94.62 74 ARG A CA 1
ATOM 593 C C . ARG A 1 74 ? 12.193 6.438 -1.189 1.00 94.62 74 ARG A C 1
ATOM 595 O O . ARG A 1 74 ? 12.558 7.156 -0.264 1.00 94.62 74 ARG A O 1
ATOM 602 N N . GLY A 1 75 ? 13.046 5.700 -1.902 1.00 93.56 75 GLY A N 1
ATOM 603 C CA . GLY A 1 75 ? 14.485 5.616 -1.622 1.00 93.56 75 GLY A CA 1
ATOM 604 C C . GLY A 1 75 ? 14.876 4.573 -0.569 1.00 93.56 75 GLY A C 1
ATOM 605 O O . GLY A 1 75 ? 16.066 4.359 -0.356 1.00 93.56 75 GLY A O 1
ATOM 606 N N . SER A 1 76 ? 13.913 3.894 0.064 1.00 95.44 76 SER A N 1
ATOM 607 C CA . SER A 1 76 ? 14.203 2.759 0.947 1.00 95.44 76 SER A CA 1
ATOM 608 C C . SER A 1 76 ? 14.567 1.508 0.146 1.00 95.44 76 SER A C 1
ATOM 610 O O . SER A 1 76 ? 13.970 1.244 -0.899 1.00 95.44 76 SER A O 1
ATOM 612 N N . ALA A 1 77 ? 15.503 0.705 0.659 1.00 93.44 77 ALA A N 1
ATOM 613 C CA . ALA A 1 77 ? 15.884 -0.574 0.047 1.00 93.44 77 ALA A CA 1
ATOM 614 C C . ALA A 1 77 ? 14.717 -1.584 0.021 1.00 93.44 77 ALA A C 1
ATOM 616 O O . ALA A 1 77 ? 14.637 -2.428 -0.864 1.00 93.44 77 ALA A O 1
ATOM 617 N N . ASP A 1 78 ? 13.790 -1.448 0.965 1.00 94.75 78 ASP A N 1
ATOM 618 C CA . ASP A 1 78 ? 12.567 -2.226 1.147 1.00 94.75 78 ASP A CA 1
ATOM 619 C C . ASP A 1 78 ? 11.309 -1.402 0.809 1.00 94.75 78 ASP A C 1
ATOM 621 O O . ASP A 1 78 ? 10.272 -1.539 1.458 1.00 94.75 78 ASP A O 1
ATOM 625 N N . TYR A 1 79 ? 11.400 -0.521 -0.198 1.00 95.94 79 TYR A N 1
ATOM 626 C CA . TYR A 1 79 ? 10.370 0.456 -0.588 1.00 95.94 79 TYR A CA 1
ATOM 627 C C . TYR A 1 79 ? 8.921 -0.053 -0.478 1.00 95.94 79 TYR A C 1
ATOM 629 O O . TYR A 1 79 ? 8.122 0.549 0.238 1.00 95.94 79 TYR A O 1
ATOM 637 N N . GLY A 1 80 ? 8.579 -1.165 -1.142 1.00 96.44 80 GLY A N 1
ATOM 638 C CA . GLY A 1 80 ? 7.201 -1.675 -1.152 1.00 96.44 80 GLY A CA 1
ATOM 639 C C . GLY A 1 80 ? 6.711 -2.069 0.242 1.00 96.44 80 GLY A C 1
ATOM 640 O O . GLY A 1 80 ? 5.572 -1.799 0.616 1.00 96.44 80 GLY A O 1
ATOM 641 N N . SER A 1 81 ? 7.593 -2.654 1.048 1.00 97.69 81 SER A N 1
ATOM 642 C CA . SER A 1 81 ? 7.285 -3.106 2.404 1.00 97.69 81 SER A CA 1
ATOM 643 C C . SER A 1 81 ? 7.143 -1.940 3.355 1.00 97.69 81 SER A C 1
ATOM 645 O O . SER A 1 81 ? 6.177 -1.880 4.112 1.00 97.69 81 SER A O 1
ATOM 647 N N . LYS A 1 82 ? 8.063 -0.975 3.274 1.00 98.25 82 LYS A N 1
ATOM 648 C CA . LYS A 1 82 ? 7.993 0.256 4.055 1.00 98.25 82 LYS A CA 1
ATOM 649 C C . LYS A 1 82 ? 6.719 1.035 3.744 1.00 98.25 82 LYS A C 1
ATOM 651 O O . LYS A 1 82 ? 6.060 1.495 4.671 1.00 98.25 82 LYS A O 1
ATOM 656 N N . TRP A 1 83 ? 6.338 1.140 2.471 1.00 98.38 83 TRP A N 1
ATOM 657 C CA . TRP A 1 83 ? 5.088 1.784 2.072 1.00 98.38 83 TRP A CA 1
ATOM 658 C C . TRP A 1 83 ? 3.874 1.085 2.696 1.00 98.38 83 TRP A C 1
ATOM 660 O O . TRP A 1 83 ? 3.065 1.734 3.363 1.00 98.38 83 TRP A O 1
ATOM 670 N N . ALA A 1 84 ? 3.785 -0.238 2.548 1.00 98.38 84 ALA A N 1
ATOM 671 C CA . ALA A 1 84 ? 2.681 -1.024 3.084 1.00 98.38 84 ALA A CA 1
ATOM 672 C C . ALA A 1 84 ? 2.579 -0.950 4.618 1.00 98.38 84 ALA A C 1
ATOM 674 O O . ALA A 1 84 ? 1.481 -0.804 5.152 1.00 98.38 84 ALA A O 1
ATOM 675 N N . LEU A 1 85 ? 3.710 -1.008 5.330 1.00 98.12 85 LEU A N 1
ATOM 676 C CA . LEU A 1 85 ? 3.765 -0.899 6.792 1.00 98.12 85 LEU A CA 1
ATOM 677 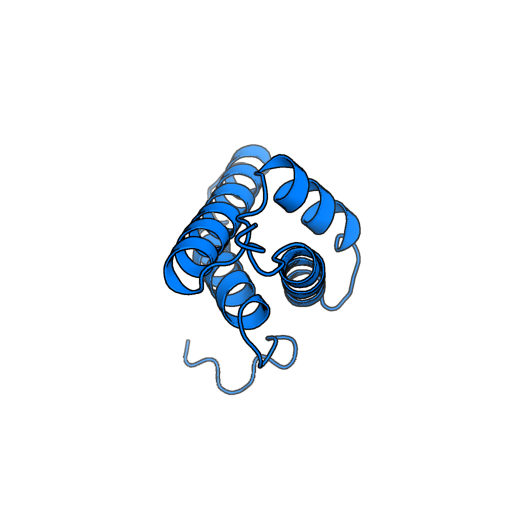C C . LEU A 1 85 ? 3.316 0.484 7.276 1.00 98.12 85 LEU A C 1
ATOM 679 O O . LEU A 1 85 ? 2.435 0.586 8.126 1.00 98.12 85 LEU A O 1
ATOM 683 N N . VAL A 1 86 ? 3.857 1.550 6.684 1.00 97.69 86 VAL A N 1
ATOM 684 C CA . VAL A 1 86 ? 3.520 2.935 7.054 1.00 97.69 86 VAL A CA 1
ATOM 685 C C . VAL A 1 86 ? 2.053 3.251 6.773 1.00 97.69 86 VAL A C 1
ATOM 687 O O . VAL A 1 86 ? 1.429 4.023 7.502 1.00 97.69 86 VAL A O 1
ATOM 690 N N . LEU A 1 87 ? 1.482 2.679 5.711 1.00 98.06 87 LEU A N 1
ATOM 691 C CA . LEU A 1 87 ? 0.063 2.837 5.421 1.00 98.06 87 LEU A CA 1
ATOM 692 C C . LEU A 1 87 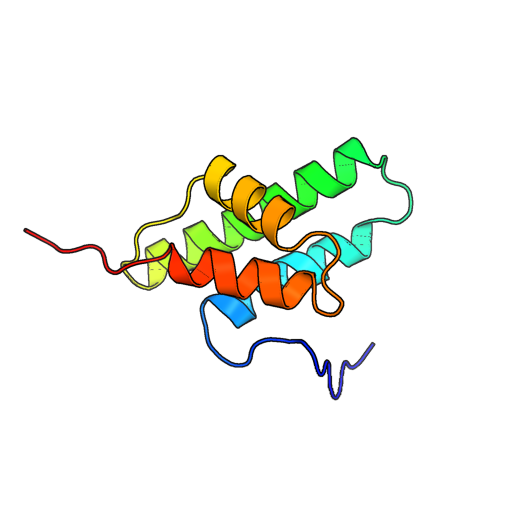? -0.809 2.019 6.385 1.00 98.06 87 LEU A C 1
ATOM 694 O O . LEU A 1 87 ? -1.808 2.540 6.876 1.00 98.06 87 LEU A O 1
ATOM 698 N N . ALA A 1 88 ? -0.415 0.784 6.702 1.00 97.44 88 ALA A N 1
ATOM 699 C CA . ALA A 1 88 ? -1.114 -0.072 7.658 1.00 97.44 88 ALA A CA 1
ATOM 700 C C . ALA A 1 88 ? -1.240 0.576 9.047 1.00 97.44 88 ALA A C 1
ATOM 702 O O . ALA A 1 88 ? -2.300 0.496 9.659 1.00 97.44 88 ALA A O 1
ATOM 703 N N . GLU A 1 89 ? -0.211 1.288 9.516 1.00 95.25 89 GLU A N 1
ATOM 704 C CA . GLU A 1 89 ? -0.251 2.039 10.783 1.00 95.25 89 GLU A CA 1
ATOM 705 C C . G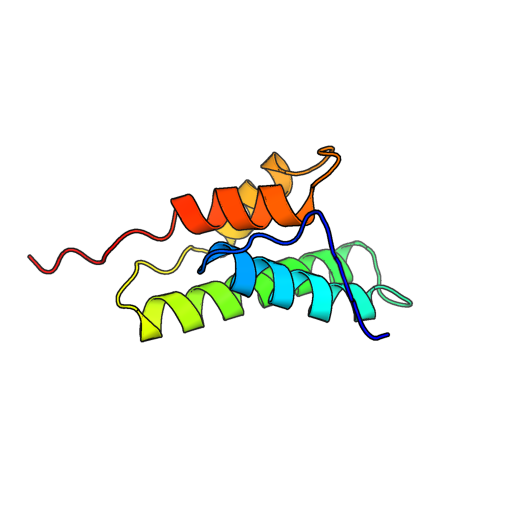LU A 1 89 ? -1.338 3.128 10.820 1.00 95.25 89 GLU A C 1
ATOM 707 O O . GLU A 1 89 ? -1.792 3.522 11.894 1.00 95.25 89 GLU A O 1
ATOM 712 N N . LYS A 1 90 ? -1.783 3.618 9.656 1.00 93.00 90 LYS A N 1
ATOM 713 C CA . LYS A 1 90 ? -2.856 4.620 9.546 1.00 93.00 90 LYS A CA 1
ATOM 714 C C . LYS A 1 90 ? -4.254 3.997 9.571 1.00 93.00 90 LYS A C 1
ATOM 716 O O . LYS A 1 90 ? -5.229 4.724 9.742 1.00 93.00 90 LYS A O 1
ATOM 721 N N . MET A 1 91 ? -4.360 2.677 9.411 1.00 95.44 91 MET A N 1
ATOM 722 C CA . MET A 1 91 ? -5.622 1.935 9.396 1.00 95.44 91 MET A CA 1
ATOM 723 C C . MET A 1 91 ? -5.994 1.504 10.818 1.00 95.44 91 MET A C 1
ATOM 725 O O . MET A 1 91 ? -5.722 0.383 11.244 1.00 95.44 91 MET A O 1
ATOM 729 N N . THR A 1 92 ? -6.595 2.413 11.582 1.00 89.50 92 THR A N 1
ATOM 730 C CA . THR A 1 92 ? -6.958 2.179 12.989 1.00 89.50 92 THR A CA 1
ATOM 731 C C . THR A 1 92 ? -8.378 1.629 13.141 1.00 89.50 92 THR A C 1
ATOM 733 O O . THR A 1 92 ? -9.193 1.718 12.227 1.00 89.50 92 THR A O 1
ATOM 736 N N . LEU A 1 93 ? -8.695 1.038 14.299 1.00 81.88 93 LEU A N 1
ATOM 737 C CA . LEU A 1 93 ? -10.047 0.553 14.597 1.00 81.88 93 LEU A CA 1
ATOM 738 C C . LEU A 1 93 ? -11.066 1.695 14.554 1.00 81.88 93 LEU A C 1
ATOM 740 O O . LEU A 1 93 ? -10.855 2.754 15.148 1.00 81.88 93 LEU A O 1
ATOM 744 N N . THR A 1 94 ? -12.212 1.443 13.923 1.00 73.56 94 THR A N 1
ATOM 745 C CA . THR A 1 94 ? -13.359 2.348 14.012 1.00 73.56 94 THR A CA 1
ATOM 746 C C . THR A 1 94 ? -13.927 2.254 15.424 1.00 73.56 94 THR A C 1
ATOM 748 O O . THR A 1 94 ? -14.643 1.307 15.752 1.00 73.56 94 THR A O 1
ATOM 751 N N . VAL A 1 95 ? -13.595 3.212 16.290 1.00 70.19 95 VAL A N 1
ATOM 752 C CA . VAL A 1 95 ? -14.233 3.301 17.606 1.00 70.19 95 VAL A CA 1
ATOM 753 C C . VAL A 1 95 ? -15.700 3.657 17.380 1.00 70.19 95 VAL A C 1
ATOM 755 O O . VAL A 1 95 ? -16.024 4.755 16.933 1.00 70.19 95 VAL A O 1
ATOM 758 N N . ARG A 1 96 ? -16.594 2.706 17.659 1.00 56.59 96 ARG A N 1
ATOM 759 C CA . ARG A 1 96 ? -18.029 2.971 17.772 1.00 56.59 96 ARG A CA 1
ATOM 760 C C . ARG A 1 96 ? -18.263 3.669 19.113 1.00 56.59 96 ARG A C 1
ATOM 762 O O . ARG A 1 96 ? -18.292 2.997 20.141 1.00 56.59 96 ARG A O 1
ATOM 769 N N . THR A 1 97 ? -18.343 4.996 19.097 1.00 47.66 97 THR A N 1
ATOM 770 C CA . THR A 1 97 ? -18.995 5.786 20.160 1.00 47.66 97 THR A CA 1
ATOM 771 C C . THR A 1 97 ? -20.504 5.688 20.048 1.00 47.66 97 THR A C 1
ATOM 773 O O . THR A 1 97 ? -20.994 5.705 18.895 1.00 47.66 97 THR A O 1
#

Foldseek 3Di:
DPPPDPPLQDPDPPLNQLLVLLVVLVVVVPPDDPVVSVVSSLVSSQVSQVVVCVVPQWDRDDSVLLVVLQVVLPPPPSSSSSSSVSSRVVTGHDDDD

Secondary structure (DSSP, 8-state):
---S--SSS-SSTTHHHHHHHHHHHHTT-TTS-HHHHHHHHHHHHHHHHHHHHHHHTBPPPPHHHHHHHHHHHTT-TTHHHHHHHHHHTT--B----

Radius of gyration: 13.4 Å; chains: 1; bounding box: 35×30×42 Å